Protein AF-Q3KU91-F1 (afdb_monomer_lite)

Radius of gyration: 15.39 Å; chains: 1; bounding box: 36×15×48 Å

Secondary structure (DSSP, 8-state):
-HHHHHHHHHHHHHHHHH--SBHHHHHHHHHHHHHHHHHHHHHHGGGS-HHHHHHHHHHHHHHHHHHHHHHHHHHHTT--B-----

pLDDT: mean 79.38, std 12.12, range [35.16, 94.19]

Organism: Schistosoma mansoni (NCBI:txid6183)

Foldseek 3Di:
DVVLLVVLVVVLVVQVVVDAWALVSNLVSVVSSLVSVLVVVVVVCVVPVVVVSVVSVVVVVVVSVVSVVVCVVCVVVVGRTDCPVD

InterPro domains:
  IPR009356 NADH dehydrogenase subunit 4L [PF06235] (1-86)

Sequence (86 aa):
MIGIVLLGGGLFILSLLLCQFRLFNYIIIAESFNVIVLLVSLLDSINGCRMIFVTIMSLFVIEISLMLIIVGVEIKEGCLRVSTGL

Structure (mmCIF, N/CA/C/O backbone):
data_AF-Q3KU91-F1
#
_entry.id   AF-Q3KU91-F1
#
loop_
_atom_site.group_PDB
_atom_site.id
_atom_site.type_symbol
_atom_site.label_atom_id
_atom_site.label_alt_id
_atom_site.label_comp_id
_atom_site.label_asym_id
_atom_site.label_entity_id
_atom_site.label_seq_id
_atom_site.pdbx_PDB_ins_code
_atom_site.Cartn_x
_atom_site.Cartn_y
_atom_site.Cartn_z
_atom_site.occupancy
_atom_site.B_iso_or_equiv
_atom_site.auth_seq_id
_atom_site.auth_comp_id
_atom_site.auth_asym_id
_atom_site.auth_atom_id
_atom_site.pdbx_PDB_model_num
ATOM 1 N N . MET A 1 1 ? 15.551 3.568 -9.591 1.00 76.31 1 MET A N 1
ATOM 2 C CA . MET A 1 1 ? 14.230 2.956 -9.317 1.00 76.31 1 MET A CA 1
ATOM 3 C C . MET A 1 1 ? 14.256 2.104 -8.054 1.00 76.31 1 MET A C 1
ATOM 5 O O . MET A 1 1 ? 13.592 2.481 -7.101 1.00 76.31 1 MET A O 1
ATOM 9 N N . ILE A 1 2 ? 15.094 1.062 -7.973 1.00 80.69 2 ILE A N 1
ATOM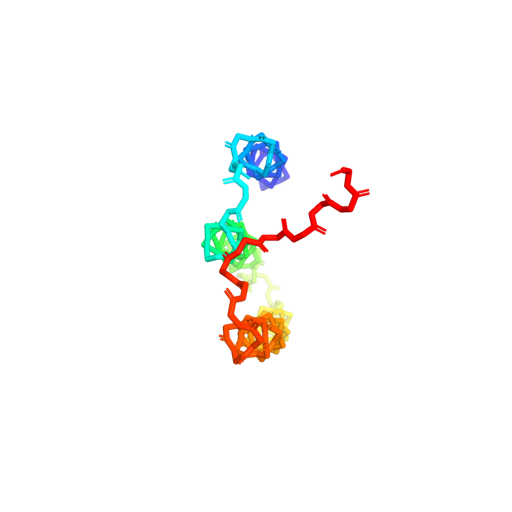 10 C CA . ILE A 1 2 ? 15.221 0.200 -6.775 1.00 80.69 2 ILE A CA 1
ATOM 11 C C . ILE A 1 2 ? 15.519 0.974 -5.480 1.00 80.69 2 ILE A C 1
ATOM 13 O O . ILE A 1 2 ? 14.899 0.702 -4.460 1.00 80.69 2 ILE A O 1
ATOM 17 N N . GLY A 1 3 ? 16.396 1.985 -5.518 1.00 84.38 3 GLY A N 1
ATOM 18 C CA . GLY A 1 3 ? 16.700 2.798 -4.330 1.00 84.38 3 GLY A CA 1
ATOM 19 C C . GLY A 1 3 ? 15.491 3.551 -3.756 1.00 84.38 3 GLY A C 1
ATOM 20 O O . GLY A 1 3 ? 15.376 3.671 -2.543 1.00 84.38 3 GLY A O 1
ATOM 21 N N . ILE A 1 4 ? 14.559 3.997 -4.607 1.00 83.50 4 ILE A N 1
ATOM 22 C CA . ILE A 1 4 ? 13.331 4.690 -4.177 1.00 83.50 4 ILE A CA 1
ATOM 23 C C . ILE A 1 4 ? 12.382 3.698 -3.502 1.00 83.50 4 ILE A C 1
ATOM 25 O O . ILE A 1 4 ? 11.808 4.011 -2.466 1.00 83.50 4 ILE A O 1
ATOM 29 N N . VAL A 1 5 ? 12.265 2.487 -4.055 1.00 84.19 5 VAL A N 1
ATOM 30 C CA . VAL A 1 5 ? 11.452 1.413 -3.467 1.00 84.19 5 VAL A CA 1
ATOM 31 C C . VAL A 1 5 ? 12.018 0.981 -2.115 1.00 84.19 5 VAL A C 1
ATOM 33 O O . VAL A 1 5 ? 11.265 0.850 -1.159 1.00 84.19 5 VAL A O 1
ATOM 36 N N . LEU A 1 6 ? 13.340 0.818 -2.007 1.00 85.94 6 LEU A N 1
ATOM 37 C CA . LEU A 1 6 ? 14.014 0.482 -0.748 1.00 85.94 6 LEU A CA 1
ATOM 38 C C . LEU A 1 6 ? 13.823 1.564 0.316 1.00 85.94 6 LEU A C 1
ATOM 40 O O . LEU A 1 6 ? 13.498 1.248 1.457 1.00 85.94 6 LEU A O 1
ATOM 44 N N . LEU A 1 7 ? 13.988 2.835 -0.058 1.00 86.06 7 LEU A N 1
ATOM 45 C CA . LEU A 1 7 ? 13.770 3.957 0.852 1.00 86.06 7 LEU A CA 1
ATOM 46 C C . LEU A 1 7 ? 12.300 4.036 1.291 1.00 86.06 7 LEU A C 1
ATOM 48 O O . LEU A 1 7 ? 12.021 4.159 2.480 1.00 86.06 7 LEU A O 1
ATOM 52 N N . GLY A 1 8 ? 11.364 3.907 0.346 1.00 85.56 8 GLY A N 1
ATOM 53 C CA . GLY A 1 8 ? 9.929 3.873 0.622 1.00 85.56 8 GLY A CA 1
ATOM 54 C C . GLY A 1 8 ? 9.537 2.708 1.529 1.00 85.56 8 GLY A C 1
ATOM 55 O O . GLY A 1 8 ? 8.777 2.901 2.470 1.00 85.56 8 GLY A O 1
ATOM 56 N N . GLY A 1 9 ? 10.107 1.521 1.306 1.00 86.00 9 GLY A N 1
ATOM 57 C CA . GLY A 1 9 ? 9.861 0.335 2.127 1.00 86.00 9 GLY A CA 1
ATOM 58 C C . GLY A 1 9 ? 10.444 0.472 3.533 1.00 86.00 9 GLY A C 1
ATOM 59 O O . GLY A 1 9 ? 9.793 0.116 4.512 1.00 86.00 9 GLY A O 1
ATOM 60 N N . GLY A 1 10 ? 11.637 1.058 3.655 1.00 84.81 10 GLY A N 1
ATOM 61 C CA . GLY A 1 10 ? 12.238 1.374 4.950 1.00 84.81 10 GLY A CA 1
ATOM 62 C C . GLY A 1 10 ? 11.392 2.365 5.751 1.00 84.81 10 GLY A C 1
ATOM 63 O O . GLY A 1 10 ? 11.122 2.132 6.928 1.00 84.81 10 GLY A O 1
ATOM 64 N N . LEU A 1 11 ? 10.914 3.431 5.102 1.00 84.06 11 LEU A N 1
ATOM 65 C CA . LEU A 1 11 ? 10.003 4.398 5.717 1.00 84.06 11 LEU A CA 1
ATOM 66 C C . LEU A 1 11 ? 8.671 3.753 6.101 1.00 84.06 11 LEU A C 1
ATOM 68 O O . LEU A 1 11 ? 8.193 4.006 7.198 1.00 84.06 11 LEU A O 1
ATOM 72 N N . PHE A 1 12 ? 8.119 2.878 5.259 1.00 86.31 12 PHE A N 1
ATOM 73 C CA . PHE A 1 12 ? 6.898 2.131 5.553 1.00 86.31 12 PHE A CA 1
ATOM 74 C C . PHE A 1 12 ? 7.035 1.306 6.838 1.00 86.31 12 PHE A C 1
ATOM 76 O O . PHE A 1 12 ? 6.239 1.477 7.758 1.00 86.31 12 PHE A O 1
ATOM 83 N N . ILE A 1 13 ? 8.087 0.490 6.962 1.00 83.44 13 ILE A N 1
ATOM 84 C CA . ILE A 1 13 ? 8.340 -0.325 8.164 1.00 83.44 13 ILE A CA 1
ATOM 85 C C . ILE A 1 13 ? 8.505 0.560 9.406 1.00 83.44 13 ILE A C 1
ATOM 87 O O . ILE A 1 13 ? 7.962 0.268 10.472 1.00 83.44 13 ILE A O 1
ATOM 91 N N . LEU A 1 14 ? 9.231 1.668 9.270 1.00 82.81 14 LEU A N 1
ATOM 92 C CA . LEU A 1 14 ? 9.474 2.596 10.369 1.00 82.81 14 LEU A CA 1
ATOM 93 C C . LEU A 1 14 ? 8.181 3.316 10.789 1.00 82.81 14 LEU A C 1
ATOM 95 O O . LEU A 1 14 ? 7.909 3.463 11.979 1.00 82.81 14 LEU A O 1
ATOM 99 N N . SER A 1 15 ? 7.333 3.689 9.830 1.00 81.75 15 SER A N 1
ATOM 100 C CA . SER A 1 15 ? 6.000 4.238 10.078 1.00 81.75 15 SER A CA 1
ATOM 101 C C . SER A 1 15 ? 5.064 3.221 10.733 1.00 81.75 15 SER A C 1
ATOM 103 O O . SER A 1 15 ? 4.328 3.603 11.639 1.00 81.75 15 SER A O 1
ATOM 105 N N . LEU A 1 16 ? 5.116 1.939 10.351 1.00 77.81 16 LEU A N 1
ATOM 106 C CA . LEU A 1 16 ? 4.349 0.869 11.002 1.00 77.81 16 LEU A CA 1
ATOM 107 C C . LEU A 1 16 ? 4.751 0.671 12.471 1.00 77.81 16 LEU A C 1
ATOM 109 O O . LEU A 1 16 ? 3.884 0.437 13.309 1.00 77.81 16 LEU A O 1
ATOM 113 N N . LEU A 1 17 ? 6.047 0.779 12.787 1.00 76.62 17 LEU A N 1
ATOM 114 C CA . LEU A 1 17 ? 6.561 0.697 14.161 1.00 76.62 17 LEU A CA 1
ATOM 115 C C . LEU A 1 17 ? 6.127 1.898 15.015 1.00 76.62 17 LEU A C 1
ATOM 117 O O . LEU A 1 17 ? 5.801 1.745 16.194 1.00 76.62 17 LEU A O 1
ATOM 121 N N . LEU A 1 18 ? 6.122 3.094 14.421 1.00 74.25 18 LEU A N 1
ATOM 122 C CA . LEU A 1 18 ? 5.745 4.337 15.097 1.00 74.25 18 LEU A CA 1
ATOM 123 C C . LEU A 1 18 ? 4.227 4.508 15.243 1.00 74.25 18 LEU A C 1
ATOM 125 O O . LEU A 1 18 ? 3.772 5.151 16.191 1.00 74.25 18 LEU A O 1
ATOM 129 N N . CYS A 1 19 ? 3.427 3.957 14.325 1.00 69.75 19 CYS A N 1
ATOM 130 C CA . CYS A 1 19 ? 1.975 4.041 14.408 1.00 69.75 19 CYS A CA 1
ATOM 131 C C . CYS A 1 19 ? 1.411 3.055 15.422 1.00 69.75 19 CYS A C 1
ATOM 133 O O . CYS A 1 19 ? 1.073 1.919 15.125 1.00 69.75 19 CYS A O 1
ATOM 135 N N . GLN A 1 20 ? 1.254 3.544 16.643 1.00 59.47 20 GLN A N 1
ATOM 136 C CA . GLN A 1 20 ? 0.654 2.800 17.733 1.00 59.47 20 GLN A CA 1
ATOM 137 C C . GLN A 1 20 ? -0.891 2.845 17.643 1.00 59.47 20 GLN A C 1
ATOM 139 O O . GLN A 1 20 ? -1.526 3.902 17.692 1.00 59.47 20 GLN A O 1
ATOM 144 N N . PHE A 1 21 ? -1.483 1.652 17.527 1.00 60.91 21 PHE A N 1
ATOM 145 C CA . PHE A 1 21 ? -2.875 1.266 17.816 1.00 60.91 21 PHE A CA 1
ATOM 146 C C . PHE A 1 21 ? -4.030 1.755 16.934 1.00 60.91 21 PHE A C 1
ATOM 148 O O . PHE A 1 21 ? -5.120 1.212 17.087 1.00 60.91 21 PHE A O 1
ATOM 155 N N . ARG A 1 22 ? -3.883 2.727 16.027 1.00 67.69 22 ARG A N 1
ATOM 156 C CA . ARG A 1 22 ? -5.018 3.169 15.182 1.00 67.69 22 ARG A CA 1
ATOM 157 C C . ARG A 1 22 ? -5.010 2.488 13.815 1.00 67.69 22 ARG A C 1
ATOM 159 O O . ARG A 1 22 ? -4.167 2.811 12.983 1.00 67.69 22 ARG A O 1
ATOM 166 N N . LEU A 1 23 ? -6.007 1.635 13.563 1.00 70.62 23 LEU A N 1
ATOM 167 C CA . LEU A 1 23 ? -6.229 0.948 12.279 1.00 70.62 23 LEU A CA 1
ATOM 168 C C . LEU A 1 23 ? -6.213 1.907 11.074 1.00 70.62 23 LEU A C 1
ATOM 170 O O . LEU A 1 23 ? -5.613 1.615 10.045 1.00 70.62 23 LEU A O 1
ATOM 174 N N . PHE A 1 24 ? -6.798 3.097 11.223 1.00 76.88 24 PHE A N 1
ATOM 175 C CA . PHE A 1 24 ? -6.796 4.115 10.168 1.00 76.88 24 PHE A CA 1
ATOM 176 C C . PHE A 1 24 ? -5.400 4.611 9.794 1.00 76.88 24 PHE A C 1
ATOM 178 O O . PHE A 1 24 ? -5.130 4.857 8.622 1.00 76.88 24 PHE A O 1
ATOM 185 N N . ASN A 1 25 ? -4.499 4.747 10.766 1.00 81.00 25 ASN A N 1
ATOM 186 C CA . ASN A 1 25 ? -3.151 5.203 10.457 1.00 81.00 25 ASN A CA 1
ATOM 187 C C . ASN A 1 25 ? -2.368 4.127 9.695 1.00 81.00 25 ASN A C 1
ATOM 189 O O . ASN A 1 25 ? -1.609 4.463 8.791 1.00 81.00 25 ASN A O 1
ATOM 193 N N . TYR A 1 26 ? -2.595 2.847 10.011 1.00 81.31 26 TYR A N 1
ATOM 194 C CA . TYR A 1 26 ? -2.038 1.728 9.250 1.00 81.31 26 TYR A CA 1
ATOM 195 C C . TYR A 1 26 ? -2.472 1.771 7.784 1.00 81.31 26 TYR A C 1
ATOM 197 O O . TYR A 1 26 ? -1.629 1.668 6.897 1.00 81.31 26 TYR A O 1
ATOM 205 N N . ILE A 1 27 ? -3.763 2.008 7.538 1.00 85.75 27 ILE A N 1
ATOM 206 C CA . ILE A 1 27 ? -4.313 2.157 6.187 1.00 85.75 27 ILE A CA 1
ATOM 207 C C . ILE A 1 27 ? -3.628 3.300 5.426 1.00 85.75 27 ILE A C 1
ATOM 209 O O . ILE A 1 27 ? -3.201 3.118 4.290 1.00 85.75 27 ILE A O 1
ATOM 213 N N . ILE A 1 28 ? -3.477 4.469 6.057 1.00 86.19 28 ILE A N 1
ATOM 214 C CA . ILE A 1 28 ? -2.845 5.635 5.420 1.00 86.19 28 ILE A CA 1
ATOM 215 C C . ILE A 1 28 ? -1.387 5.336 5.049 1.00 86.19 28 ILE A C 1
ATOM 217 O O . ILE A 1 28 ? -0.928 5.713 3.969 1.00 86.19 28 ILE A O 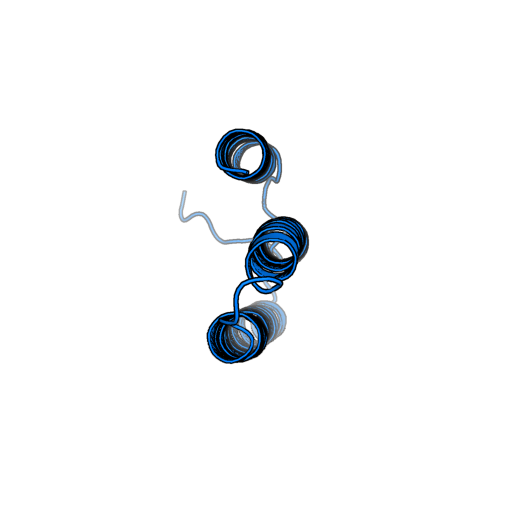1
ATOM 221 N N . ILE A 1 29 ? -0.655 4.659 5.933 1.00 87.25 29 ILE A N 1
ATOM 222 C CA . ILE A 1 29 ? 0.748 4.301 5.706 1.00 87.25 29 ILE A CA 1
ATOM 223 C C . ILE A 1 29 ? 0.874 3.281 4.563 1.00 87.25 29 ILE A C 1
ATOM 225 O O . ILE A 1 29 ? 1.742 3.449 3.706 1.00 87.25 29 ILE A O 1
ATOM 229 N N . ALA A 1 30 ? -0.004 2.274 4.510 1.00 87.00 30 ALA A N 1
ATOM 230 C CA . ALA A 1 30 ? -0.050 1.284 3.428 1.00 87.00 30 ALA A CA 1
ATOM 231 C C . ALA A 1 30 ? -0.333 1.930 2.069 1.00 87.00 30 ALA A C 1
ATOM 233 O O . ALA A 1 30 ? 0.443 1.754 1.130 1.00 87.00 30 ALA A O 1
ATOM 234 N N . GLU A 1 31 ? -1.352 2.784 1.989 1.00 89.25 31 GLU A N 1
ATOM 235 C CA . GLU A 1 31 ? -1.677 3.489 0.746 1.00 89.25 31 GLU A CA 1
ATOM 236 C C . GLU A 1 31 ? -0.553 4.428 0.295 1.00 89.25 31 GLU A C 1
ATOM 238 O O . GLU A 1 31 ? -0.225 4.502 -0.889 1.00 89.25 31 GLU A O 1
ATOM 243 N N . SER A 1 32 ? 0.117 5.092 1.238 1.00 88.94 32 SER A N 1
ATOM 244 C CA . SER A 1 32 ? 1.269 5.944 0.921 1.00 88.94 32 SER A CA 1
ATOM 245 C C . SER A 1 32 ? 2.410 5.147 0.273 1.00 88.94 32 SER A C 1
ATOM 247 O O . SER A 1 32 ? 3.064 5.639 -0.649 1.00 88.94 32 SER A O 1
ATOM 249 N N . PHE A 1 33 ? 2.638 3.906 0.714 1.00 89.12 33 PHE A N 1
ATOM 250 C CA . PHE A 1 33 ? 3.620 3.016 0.098 1.00 89.12 33 PHE A CA 1
ATOM 251 C C . PHE A 1 33 ? 3.160 2.511 -1.279 1.00 89.12 33 PHE A C 1
ATOM 253 O O . PHE A 1 33 ? 3.941 2.550 -2.234 1.00 89.12 33 PHE A O 1
ATOM 260 N N . ASN A 1 34 ? 1.886 2.137 -1.420 1.00 90.94 34 ASN A N 1
ATOM 261 C CA . ASN A 1 34 ? 1.285 1.714 -2.690 1.00 90.94 34 ASN A CA 1
ATOM 262 C C . ASN A 1 34 ? 1.415 2.793 -3.781 1.00 90.94 34 ASN A C 1
ATOM 264 O O . ASN A 1 34 ? 1.761 2.488 -4.926 1.00 90.94 34 ASN A O 1
ATOM 268 N N . VAL A 1 35 ? 1.251 4.072 -3.425 1.00 89.94 35 VAL A N 1
ATOM 269 C CA . VAL A 1 35 ? 1.477 5.206 -4.338 1.00 89.94 35 VAL A CA 1
ATOM 270 C C . VAL A 1 35 ? 2.930 5.273 -4.820 1.00 89.94 35 VAL A C 1
ATOM 272 O O . VAL A 1 35 ? 3.169 5.496 -6.008 1.00 89.94 35 VAL A O 1
ATOM 275 N N . ILE A 1 36 ? 3.912 5.045 -3.940 1.00 89.56 36 ILE A N 1
ATOM 276 C CA . ILE A 1 36 ? 5.335 5.019 -4.321 1.00 89.56 36 ILE A CA 1
ATOM 277 C C . ILE A 1 36 ? 5.604 3.871 -5.302 1.00 89.56 36 ILE A C 1
ATOM 279 O O . ILE A 1 36 ? 6.291 4.067 -6.308 1.00 89.56 36 ILE A O 1
ATOM 283 N N . VAL A 1 37 ? 5.039 2.687 -5.048 1.00 87.62 37 VAL A N 1
ATOM 284 C CA . VAL A 1 37 ? 5.166 1.522 -5.938 1.00 87.62 37 VAL A CA 1
ATOM 285 C C . VAL A 1 37 ? 4.546 1.806 -7.308 1.00 87.62 37 VAL A C 1
ATOM 287 O O . VAL A 1 37 ? 5.183 1.549 -8.332 1.00 87.62 37 VAL A O 1
ATOM 290 N N . LEU A 1 38 ? 3.349 2.399 -7.347 1.00 88.69 38 LEU A N 1
ATOM 291 C CA . LEU A 1 38 ? 2.691 2.809 -8.590 1.00 88.69 38 LEU A CA 1
ATOM 292 C C . LEU A 1 38 ? 3.509 3.847 -9.358 1.00 88.69 38 LEU A C 1
ATOM 294 O O . LEU A 1 38 ? 3.636 3.734 -10.575 1.00 88.69 38 LEU A O 1
ATOM 298 N N . LEU A 1 39 ? 4.100 4.826 -8.671 1.00 87.06 39 LEU A N 1
ATOM 299 C CA . LEU A 1 39 ? 4.936 5.845 -9.303 1.00 87.06 39 LEU A CA 1
ATOM 300 C C . LEU A 1 39 ? 6.163 5.217 -9.976 1.00 87.06 39 LEU A C 1
ATOM 302 O O . LEU A 1 39 ? 6.484 5.548 -11.118 1.00 87.06 39 LEU A O 1
ATOM 306 N N . VAL A 1 40 ? 6.826 4.277 -9.296 1.00 85.75 40 VAL A N 1
ATOM 307 C CA . VAL A 1 40 ? 7.966 3.540 -9.860 1.00 85.75 40 VAL A CA 1
ATOM 308 C C . VAL A 1 40 ? 7.527 2.673 -11.041 1.00 85.75 40 VAL A C 1
ATOM 310 O O . VAL A 1 40 ? 8.197 2.682 -12.072 1.00 85.75 40 VAL A O 1
ATOM 313 N N . SER A 1 41 ? 6.387 1.986 -10.930 1.00 83.81 41 SER A N 1
ATOM 314 C CA . SER A 1 41 ? 5.817 1.188 -12.022 1.00 83.81 41 SER A CA 1
ATOM 315 C C . SER A 1 41 ? 5.475 2.046 -13.244 1.00 83.81 41 SER A C 1
ATOM 317 O O . SER A 1 41 ? 5.768 1.654 -14.371 1.00 83.81 41 SER A O 1
ATOM 319 N N . LEU A 1 42 ? 4.922 3.244 -13.042 1.00 84.50 42 LEU A N 1
ATOM 320 C CA . LEU A 1 42 ? 4.601 4.174 -14.122 1.00 84.50 42 LEU A CA 1
ATOM 321 C C . LEU A 1 42 ? 5.866 4.663 -14.840 1.00 84.50 42 LEU A C 1
ATOM 323 O O . LEU A 1 42 ? 5.898 4.676 -16.071 1.00 84.50 42 LEU A O 1
ATOM 327 N N . LEU A 1 43 ? 6.909 5.019 -14.086 1.00 82.38 43 LEU A N 1
ATOM 328 C CA . LEU A 1 43 ? 8.204 5.432 -14.636 1.00 82.38 43 LEU A CA 1
ATOM 329 C C . LEU A 1 43 ? 8.844 4.329 -15.497 1.00 82.38 43 LEU A C 1
ATOM 331 O O . LEU A 1 43 ? 9.477 4.639 -16.502 1.00 82.38 43 LEU A O 1
ATOM 335 N N . ASP A 1 44 ? 8.658 3.058 -15.134 1.00 76.31 44 ASP A N 1
ATOM 336 C CA . ASP A 1 44 ? 9.177 1.905 -15.886 1.00 76.31 44 ASP A CA 1
ATOM 337 C C . ASP A 1 44 ? 8.264 1.511 -17.070 1.00 76.31 44 ASP A C 1
ATOM 339 O O . ASP A 1 44 ? 8.711 1.016 -18.107 1.00 76.31 44 ASP A O 1
ATOM 343 N N . SER A 1 45 ? 6.963 1.819 -16.978 1.00 70.50 45 SER A N 1
ATOM 344 C CA . SER A 1 45 ? 5.953 1.505 -18.002 1.00 70.50 45 SER A CA 1
ATOM 345 C C . SER A 1 45 ? 6.146 2.229 -19.343 1.00 70.50 45 SER A C 1
ATOM 347 O O . SER A 1 45 ? 5.516 1.846 -20.335 1.00 70.50 45 SER A O 1
ATOM 349 N N . ILE A 1 46 ? 7.036 3.230 -19.404 1.00 63.41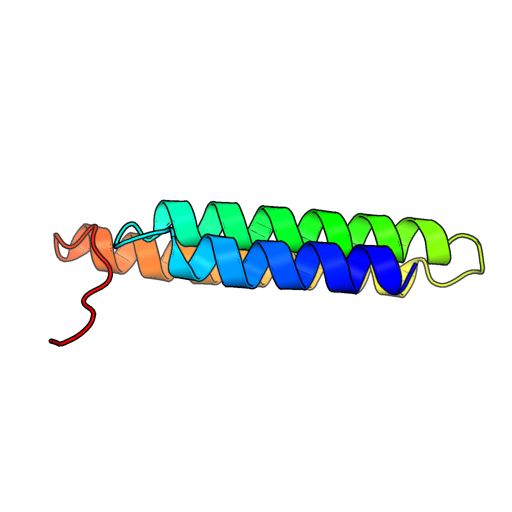 46 ILE A N 1
ATOM 350 C CA . ILE A 1 46 ? 7.437 3.923 -20.640 1.00 63.41 46 ILE A CA 1
ATOM 351 C C . ILE A 1 46 ? 7.963 2.919 -21.688 1.00 63.41 46 ILE A C 1
ATOM 353 O O . ILE A 1 46 ? 7.768 3.136 -22.881 1.00 63.41 46 ILE A O 1
ATOM 357 N N . ASN A 1 47 ? 8.498 1.770 -21.253 1.00 62.44 47 ASN A N 1
ATOM 358 C CA . ASN A 1 47 ? 8.995 0.698 -22.123 1.00 62.44 47 ASN A CA 1
ATOM 359 C C . ASN A 1 47 ? 7.946 -0.371 -22.521 1.00 62.44 47 ASN A C 1
ATOM 361 O O . ASN A 1 47 ? 8.314 -1.380 -23.116 1.00 62.44 47 ASN A O 1
ATOM 365 N N . GLY A 1 48 ? 6.646 -0.177 -22.237 1.00 60.81 48 GLY A N 1
ATOM 366 C CA . GLY A 1 48 ? 5.555 -1.006 -22.796 1.00 60.81 48 GLY A CA 1
ATOM 367 C C . GLY A 1 48 ? 4.698 -1.796 -21.796 1.00 60.81 48 GLY A C 1
ATOM 368 O O . GLY A 1 48 ? 3.665 -2.345 -22.173 1.00 60.81 48 GLY A O 1
ATOM 369 N N . CYS A 1 49 ? 5.034 -1.803 -20.506 1.00 64.56 49 CYS A N 1
ATOM 370 C CA . CYS A 1 49 ? 4.318 -2.579 -19.482 1.00 64.56 49 CYS A CA 1
ATOM 371 C C . CYS A 1 49 ? 3.119 -1.847 -18.845 1.00 64.56 49 CYS A C 1
ATOM 373 O O . CYS A 1 49 ? 2.890 -1.941 -17.639 1.00 64.56 49 CYS A O 1
ATOM 375 N N . ARG A 1 50 ? 2.305 -1.135 -19.638 1.00 76.69 50 ARG A N 1
ATOM 376 C CA . ARG A 1 50 ? 1.120 -0.414 -19.120 1.00 76.69 50 ARG A CA 1
ATOM 377 C C . ARG A 1 50 ? 0.091 -1.333 -18.456 1.00 76.69 50 ARG A C 1
ATOM 379 O O . ARG A 1 50 ? -0.570 -0.910 -17.515 1.00 76.69 50 ARG A O 1
ATOM 386 N N . MET A 1 51 ? -0.021 -2.586 -18.907 1.00 80.75 51 MET A N 1
ATOM 387 C CA . MET A 1 51 ? -0.913 -3.558 -18.264 1.00 80.75 51 MET A CA 1
ATOM 388 C C . MET A 1 51 ? -0.507 -3.844 -16.818 1.00 80.75 51 MET A C 1
ATOM 390 O O . MET A 1 51 ? -1.378 -3.886 -15.961 1.00 80.75 51 MET A O 1
ATOM 394 N N . ILE A 1 52 ? 0.793 -3.955 -16.526 1.00 81.81 52 ILE A N 1
ATOM 395 C CA . ILE A 1 52 ? 1.283 -4.241 -15.170 1.00 81.81 52 ILE A CA 1
ATOM 396 C C . ILE A 1 52 ? 0.876 -3.122 -14.207 1.00 81.81 52 ILE A C 1
ATOM 398 O O . ILE A 1 52 ? 0.381 -3.405 -13.121 1.00 81.81 52 ILE A O 1
ATOM 402 N N . PHE A 1 53 ? 1.002 -1.861 -14.629 1.00 85.19 53 PHE A N 1
ATOM 403 C CA . PHE A 1 53 ? 0.558 -0.712 -13.837 1.00 85.19 53 PHE A CA 1
ATOM 404 C C . PHE A 1 53 ? -0.938 -0.792 -13.496 1.00 85.19 53 PHE A C 1
ATOM 406 O O . PHE A 1 53 ? -1.318 -0.647 -12.337 1.00 85.19 53 PHE A O 1
ATOM 413 N N . VAL A 1 54 ? -1.785 -1.077 -14.493 1.00 87.31 54 VAL A N 1
ATOM 414 C CA . VAL A 1 54 ? -3.240 -1.192 -14.296 1.00 87.31 54 VAL A CA 1
AT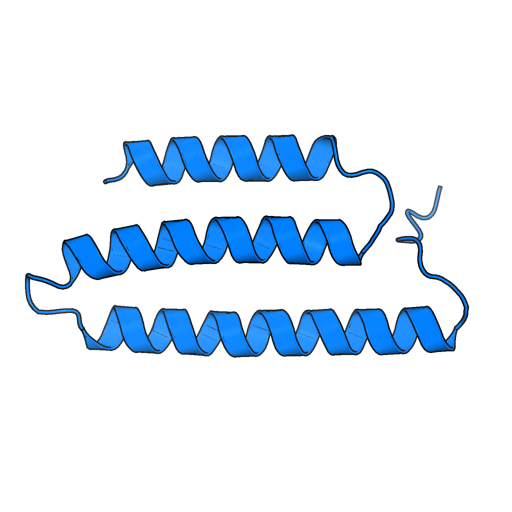OM 415 C C . VAL A 1 54 ? -3.584 -2.370 -13.382 1.00 87.31 54 VAL A C 1
ATOM 417 O O . VAL A 1 54 ? -4.423 -2.232 -12.494 1.00 87.31 54 VAL A O 1
ATOM 420 N N . THR A 1 55 ? -2.914 -3.512 -13.546 1.00 89.12 55 THR A N 1
ATOM 421 C CA . THR A 1 55 ? -3.120 -4.682 -12.685 1.00 89.12 55 THR A CA 1
ATOM 422 C C . THR A 1 55 ? -2.727 -4.384 -11.239 1.00 89.12 55 THR A C 1
ATOM 424 O O . THR A 1 55 ? -3.512 -4.659 -10.335 1.00 89.12 55 THR A O 1
ATOM 427 N N . ILE A 1 56 ? -1.567 -3.765 -11.006 1.00 88.94 56 ILE A N 1
ATOM 428 C CA . ILE A 1 56 ? -1.117 -3.385 -9.659 1.00 88.94 56 ILE A CA 1
ATOM 429 C C . ILE A 1 56 ? -2.099 -2.394 -9.024 1.00 88.94 56 ILE A C 1
ATOM 431 O O . ILE A 1 56 ? -2.513 -2.589 -7.885 1.00 88.94 56 ILE A O 1
ATOM 435 N N . MET A 1 57 ? -2.547 -1.386 -9.778 1.00 90.38 57 MET A N 1
ATOM 436 C CA . MET A 1 57 ? -3.543 -0.431 -9.294 1.00 90.38 57 MET A CA 1
ATOM 437 C C . MET A 1 57 ? -4.844 -1.133 -8.878 1.00 90.38 57 MET A C 1
ATOM 439 O O . MET A 1 57 ? -5.387 -0.846 -7.816 1.00 90.38 57 MET A O 1
ATOM 443 N N . SER A 1 58 ? -5.326 -2.086 -9.683 1.00 92.62 58 SER A N 1
ATOM 444 C CA . SER A 1 58 ? -6.544 -2.838 -9.361 1.00 92.62 58 SER A CA 1
ATOM 445 C C . SER A 1 58 ? -6.401 -3.689 -8.094 1.00 92.62 58 SER A C 1
ATOM 447 O O . SER A 1 58 ? -7.342 -3.771 -7.308 1.00 92.62 58 SER A O 1
ATOM 449 N N . LEU A 1 59 ? -5.218 -4.267 -7.856 1.00 92.94 59 LEU A N 1
ATOM 450 C CA . LEU A 1 59 ? -4.938 -5.039 -6.646 1.00 92.94 59 LEU A CA 1
ATOM 451 C C . LEU A 1 59 ? -4.947 -4.153 -5.396 1.00 92.94 59 LEU A C 1
ATOM 453 O O . LEU A 1 59 ? -5.543 -4.543 -4.396 1.00 92.94 59 LEU A O 1
ATOM 457 N N . PHE A 1 60 ? -4.379 -2.947 -5.467 1.00 93.00 60 PHE A N 1
ATOM 458 C CA . PHE A 1 60 ? -4.399 -2.002 -4.344 1.00 93.00 60 PHE A CA 1
ATOM 459 C C . PHE A 1 60 ? -5.816 -1.537 -3.994 1.00 93.00 60 PHE A C 1
ATOM 461 O O . PHE A 1 60 ? -6.167 -1.455 -2.821 1.00 93.00 60 PHE A O 1
ATOM 468 N N . VAL A 1 61 ? -6.688 -1.345 -4.990 1.00 91.44 61 VAL A N 1
ATOM 469 C CA . VAL A 1 61 ? -8.107 -1.033 -4.737 1.00 91.44 61 VAL A CA 1
ATOM 470 C C . VAL A 1 61 ? -8.822 -2.178 -4.000 1.00 91.44 61 VAL A C 1
ATOM 472 O O . VAL A 1 61 ? -9.681 -1.938 -3.147 1.00 91.44 61 VAL A O 1
ATOM 475 N N . ILE A 1 62 ? -8.478 -3.432 -4.299 1.00 94.19 62 ILE A N 1
ATOM 476 C CA . ILE A 1 62 ? -9.032 -4.591 -3.586 1.00 94.19 62 IL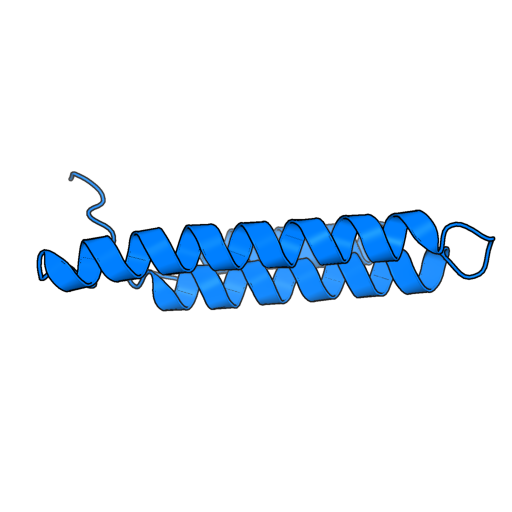E A CA 1
ATOM 477 C C . ILE A 1 62 ? -8.486 -4.648 -2.154 1.00 94.19 62 ILE A C 1
ATOM 479 O O . ILE A 1 62 ? -9.261 -4.846 -1.219 1.00 94.19 62 ILE A O 1
ATOM 483 N N . GLU A 1 63 ? -7.183 -4.428 -1.971 1.00 90.81 63 GLU A N 1
ATOM 484 C CA . GLU A 1 63 ? -6.522 -4.395 -0.661 1.00 90.81 63 GLU A CA 1
ATOM 485 C C . GLU A 1 63 ? -7.185 -3.382 0.285 1.00 90.81 63 GLU A C 1
ATOM 487 O O . GLU A 1 63 ? -7.628 -3.754 1.376 1.00 90.81 63 GLU A O 1
ATOM 492 N N . ILE A 1 64 ? -7.332 -2.123 -0.148 1.00 89.38 64 ILE A N 1
ATOM 493 C CA . ILE A 1 64 ? -7.949 -1.069 0.669 1.00 89.38 64 ILE A CA 1
ATOM 494 C C . ILE A 1 64 ? -9.410 -1.377 0.993 1.00 89.38 64 ILE A C 1
ATOM 496 O O . ILE A 1 64 ? -9.868 -1.136 2.110 1.00 89.38 64 ILE A O 1
ATOM 500 N N . SER A 1 65 ? -10.143 -1.961 0.043 1.00 91.56 65 SER A N 1
ATOM 501 C CA . SER A 1 65 ? -11.540 -2.344 0.249 1.00 91.56 65 SER A CA 1
ATOM 502 C C . SER A 1 65 ? -11.660 -3.414 1.337 1.00 91.56 65 SER A C 1
ATOM 504 O O . SER A 1 65 ? -12.509 -3.298 2.219 1.00 91.56 65 SER A O 1
ATOM 506 N N . LEU A 1 66 ? -10.779 -4.420 1.325 1.00 90.25 66 LEU A N 1
ATOM 507 C CA . LEU A 1 66 ? -10.728 -5.459 2.357 1.00 90.25 66 LEU A CA 1
ATOM 508 C C . LEU A 1 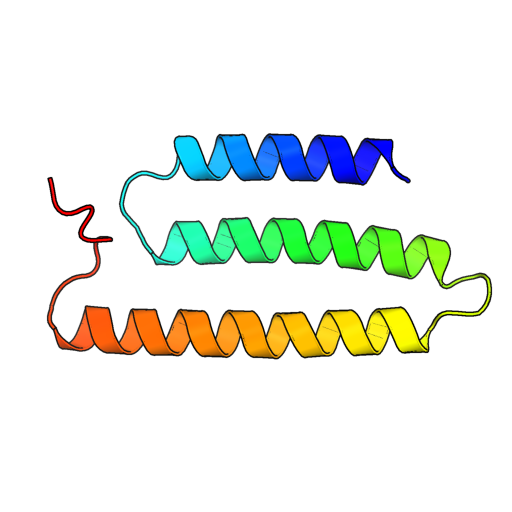66 ? -10.337 -4.886 3.725 1.00 90.25 66 LEU A C 1
ATOM 510 O O . LEU A 1 66 ? -11.003 -5.179 4.718 1.00 90.25 66 LEU A O 1
ATOM 514 N N . MET A 1 67 ? -9.314 -4.028 3.779 1.00 87.06 67 MET A N 1
ATOM 515 C CA . MET A 1 67 ? -8.900 -3.348 5.012 1.00 87.06 67 MET A CA 1
ATOM 516 C C . MET A 1 67 ? -10.043 -2.520 5.612 1.00 87.06 67 MET A C 1
ATOM 518 O O . MET A 1 67 ? -10.302 -2.598 6.811 1.00 87.06 67 MET A O 1
ATOM 522 N N . LEU A 1 68 ? -10.776 -1.764 4.790 1.00 86.38 68 LEU A N 1
ATOM 523 C CA . LEU A 1 68 ? -11.912 -0.962 5.246 1.00 86.38 68 LEU A CA 1
ATOM 524 C C . LEU A 1 68 ? -13.080 -1.818 5.747 1.00 86.38 68 LEU A C 1
ATOM 526 O O . LEU A 1 68 ? -13.733 -1.424 6.711 1.00 86.38 68 LEU A O 1
ATOM 530 N N . ILE A 1 69 ? -13.331 -2.986 5.145 1.00 89.31 69 ILE A N 1
ATOM 531 C CA . ILE A 1 69 ? -14.330 -3.938 5.656 1.00 89.31 69 ILE A CA 1
ATOM 532 C C . ILE A 1 69 ? -13.942 -4.400 7.063 1.00 89.31 69 ILE A C 1
ATOM 534 O O . ILE A 1 69 ? -14.781 -4.361 7.960 1.00 89.31 69 ILE A O 1
ATOM 538 N N . ILE A 1 70 ? -12.676 -4.776 7.273 1.00 84.25 70 ILE A N 1
ATOM 539 C CA . ILE A 1 70 ? -12.168 -5.193 8.589 1.00 84.25 70 ILE A CA 1
ATOM 540 C C . ILE A 1 70 ? -12.338 -4.059 9.603 1.00 84.25 70 ILE A C 1
ATOM 542 O O . ILE A 1 70 ? -12.905 -4.269 10.670 1.00 84.25 70 ILE A O 1
ATOM 546 N N . VAL A 1 71 ? -11.943 -2.833 9.247 1.00 83.56 71 VAL A N 1
ATOM 547 C CA . VAL A 1 71 ? -12.138 -1.665 10.118 1.00 83.56 71 VAL A CA 1
ATOM 548 C C . VAL A 1 71 ? -13.616 -1.419 10.420 1.00 83.56 71 VAL A C 1
ATOM 550 O O . VAL A 1 71 ? -13.962 -1.098 11.552 1.00 83.56 71 VAL A O 1
ATOM 553 N N . GLY A 1 72 ? -14.505 -1.592 9.441 1.00 83.00 72 GLY A N 1
ATOM 554 C CA . GLY A 1 72 ? -15.948 -1.471 9.645 1.00 83.00 72 GLY A CA 1
ATOM 555 C C . GLY A 1 72 ? -16.503 -2.504 10.632 1.00 83.00 72 GLY A C 1
ATOM 556 O O . GLY A 1 72 ? -17.371 -2.169 11.439 1.00 83.00 72 GLY A O 1
ATOM 557 N N . VAL A 1 73 ? -15.986 -3.735 10.602 1.00 82.75 73 VAL A N 1
ATOM 558 C CA . VAL A 1 73 ? -16.341 -4.795 11.559 1.00 82.75 73 VAL A CA 1
ATOM 559 C C . VAL A 1 73 ? -15.826 -4.458 12.961 1.00 82.75 73 VAL A C 1
ATOM 561 O O . VAL A 1 73 ? -16.609 -4.470 13.905 1.00 82.75 73 VAL A O 1
ATOM 564 N N . GLU A 1 74 ? -14.564 -4.052 13.090 1.00 76.94 74 GLU A N 1
ATOM 565 C CA . GLU A 1 74 ? -13.952 -3.659 14.370 1.00 76.94 74 GLU A CA 1
ATOM 566 C C . GLU A 1 74 ? -14.684 -2.467 15.020 1.00 76.94 74 GLU A C 1
ATOM 568 O O . GLU A 1 74 ? -15.002 -2.476 16.213 1.00 76.94 74 GLU A O 1
ATOM 573 N N . ILE A 1 75 ? -15.065 -1.461 14.219 1.00 77.88 75 ILE A N 1
ATOM 574 C CA . ILE A 1 75 ? -15.872 -0.321 14.685 1.00 77.88 75 ILE A CA 1
ATOM 575 C C . ILE A 1 75 ? -17.244 -0.782 15.187 1.00 77.88 75 ILE A C 1
ATOM 577 O O . ILE A 1 75 ? -17.715 -0.279 16.208 1.00 77.88 75 ILE A O 1
ATOM 581 N N . LYS A 1 76 ? -17.891 -1.729 14.494 1.00 75.50 76 LYS A N 1
ATOM 582 C CA . LYS A 1 76 ? -19.188 -2.285 14.911 1.00 75.50 76 LYS A CA 1
ATOM 583 C C . LYS A 1 76 ? -19.092 -2.992 16.268 1.00 75.50 76 LYS A C 1
ATOM 585 O O . LYS A 1 76 ? -20.050 -2.945 17.036 1.00 75.50 76 LYS A O 1
ATOM 590 N N . GLU A 1 77 ? -17.952 -3.604 16.571 1.00 73.44 77 GLU A N 1
ATOM 591 C CA . GLU A 1 77 ? -17.669 -4.259 17.855 1.00 73.44 77 GLU A CA 1
ATOM 592 C C . GLU A 1 77 ? -17.190 -3.278 18.946 1.00 73.44 77 GLU A C 1
ATOM 594 O O . GLU A 1 77 ? -16.997 -3.665 20.097 1.00 73.44 77 GLU A O 1
ATOM 599 N N . GLY A 1 78 ? -17.060 -1.985 18.623 1.00 67.81 78 GLY A N 1
ATOM 600 C CA . GLY A 1 78 ? -16.666 -0.931 19.560 1.00 67.81 78 GLY A CA 1
ATOM 601 C C . GLY A 1 78 ? -15.153 -0.790 19.760 1.00 67.81 78 GLY A C 1
ATOM 602 O O . GLY A 1 78 ? -14.725 0.034 20.572 1.00 67.81 78 GLY A O 1
ATOM 603 N N . CYS A 1 79 ? -14.331 -1.531 19.009 1.00 62.88 79 CYS A N 1
ATOM 604 C CA . CYS A 1 79 ? -12.876 -1.412 19.030 1.00 62.88 79 CYS A CA 1
ATOM 605 C C . CYS A 1 79 ? -12.371 -0.612 17.822 1.00 62.88 79 CYS A C 1
ATOM 607 O O . CYS A 1 79 ? -12.334 -1.067 16.691 1.00 62.88 79 CYS A O 1
ATOM 609 N N . LEU A 1 80 ? -11.910 0.616 18.067 1.00 61.22 80 LEU A N 1
ATOM 610 C CA . LEU A 1 80 ? -11.157 1.413 17.079 1.00 61.22 80 LEU A CA 1
ATOM 611 C C . LEU A 1 80 ? -9.641 1.175 17.158 1.00 61.22 80 LEU A C 1
ATOM 613 O O . LEU A 1 80 ? -8.866 1.776 16.403 1.00 61.22 80 LEU A O 1
ATOM 617 N N . ARG A 1 81 ? -9.212 0.354 18.120 1.00 61.16 81 ARG A N 1
ATOM 618 C CA . ARG A 1 81 ? -7.814 0.018 18.358 1.00 61.16 81 ARG A CA 1
ATOM 619 C C . ARG A 1 81 ? -7.542 -1.391 17.870 1.00 61.16 81 ARG A C 1
ATOM 621 O O . ARG A 1 81 ? -8.326 -2.283 18.158 1.00 61.16 81 ARG A O 1
ATOM 628 N N . VAL A 1 82 ? -6.410 -1.578 17.193 1.00 56.38 82 VAL A N 1
ATOM 629 C CA . VAL A 1 82 ? -5.890 -2.922 16.916 1.00 56.38 82 VAL A CA 1
ATOM 630 C C . VAL A 1 82 ? -5.709 -3.608 18.267 1.00 56.38 82 VAL A C 1
ATOM 632 O O . VAL A 1 82 ? -4.884 -3.159 19.066 1.00 56.38 82 VAL A O 1
ATOM 635 N N . SER A 1 83 ? -6.495 -4.652 18.536 1.00 51.53 83 SER A N 1
ATOM 636 C CA . SER A 1 83 ? -6.269 -5.540 19.673 1.00 51.53 83 SER A CA 1
ATOM 637 C C . SER A 1 83 ? -4.986 -6.320 19.398 1.00 51.53 83 SER A C 1
ATOM 639 O O . SER A 1 83 ? -4.987 -7.420 18.849 1.00 51.53 83 SER A O 1
ATOM 641 N N . THR A 1 84 ? -3.842 -5.716 19.707 1.00 47.88 84 THR A N 1
ATOM 642 C CA . THR A 1 84 ? -2.629 -6.488 19.950 1.00 47.88 84 THR A CA 1
ATOM 643 C C . THR A 1 84 ? -2.927 -7.262 21.223 1.00 47.88 84 THR A C 1
ATOM 645 O O . THR A 1 84 ? -2.898 -6.652 22.285 1.00 47.88 84 THR A O 1
ATOM 648 N N . GLY A 1 85 ? -3.334 -8.529 21.104 1.00 42.69 85 GLY A N 1
ATOM 649 C CA . GLY A 1 85 ? -3.685 -9.414 22.218 1.00 42.69 85 GLY A CA 1
ATOM 650 C C . GLY A 1 85 ? -2.529 -9.622 23.201 1.00 42.69 85 GLY A C 1
ATOM 651 O O . GLY A 1 85 ? -1.903 -10.679 23.211 1.00 42.69 85 GLY A O 1
ATOM 652 N N . LEU A 1 86 ? -2.259 -8.587 23.989 1.00 35.16 86 LEU A N 1
ATOM 653 C CA . LEU A 1 86 ? -1.293 -8.450 25.069 1.00 35.16 86 LEU A CA 1
ATOM 654 C C . LEU A 1 86 ? -2.050 -7.971 26.307 1.00 35.16 86 LEU A C 1
ATOM 656 O O . LEU A 1 86 ? -2.804 -6.978 26.183 1.00 35.16 86 LEU A O 1
#